Protein AF-A0A7Y2GUS5-F1 (afdb_monomer)

Mean predicted aligned error: 8.41 Å

Solvent-accessible surface area (backbone atoms only — not comparable to full-atom values): 4819 Å² total; per-residue (Å²): 138,55,76,71,53,56,41,45,52,53,15,52,51,32,30,52,51,11,51,51,48,34,51,50,46,44,70,74,58,42,90,70,82,77,57,64,72,57,40,50,50,16,50,49,27,34,52,32,13,53,36,37,63,65,73,42,89,60,27,61,60,47,40,42,54,50,14,60,70,25,42,82,41,74,73,66,32,28,56,48,11,52,50,39,41,45,62,60,64,76,57,118

Nearest PDB structures (foldseek):
  3lmf-assembly1_A  TM=5.363E-01  e=7.662E-01  Nitrosospira multiformis ATCC 25196
  5fig-assembly1_D  TM=5.385E-01  e=9.521E-01  Bacillus subtilis
  6zif-assembly1_C  TM=5.159E-01  e=1.552E+00  Methylocystis sp. ATCC 49242
  2b5u-assembly2_C  TM=5.238E-01  e=3.702E+00  Escherichia coli

Structure (mmCIF, N/CA/C/O backbone):
data_AF-A0A7Y2GUS5-F1
#
_entry.id   AF-A0A7Y2GUS5-F1
#
loop_
_atom_site.group_PDB
_atom_site.id
_atom_site.type_symbol
_atom_site.label_atom_id
_atom_site.label_alt_id
_atom_site.label_comp_id
_atom_site.label_asym_id
_atom_site.label_entity_id
_atom_site.label_seq_id
_atom_site.pdbx_PDB_ins_code
_atom_site.Cartn_x
_atom_site.Cartn_y
_atom_site.Cartn_z
_atom_site.occupancy
_atom_site.B_iso_or_equiv
_atom_site.auth_seq_id
_atom_site.auth_comp_id
_atom_site.auth_asym_id
_atom_site.auth_atom_id
_atom_site.pdbx_PDB_model_num
ATOM 1 N N . MET A 1 1 ? -10.547 -10.761 16.967 1.00 54.41 1 MET A N 1
ATOM 2 C CA . MET A 1 1 ? -9.843 -9.595 16.403 1.00 54.41 1 MET A CA 1
ATOM 3 C C . MET A 1 1 ? -10.772 -8.402 16.463 1.00 54.41 1 MET A C 1
ATOM 5 O O . MET A 1 1 ? -11.932 -8.521 16.081 1.00 54.41 1 MET A O 1
ATOM 9 N N . THR A 1 2 ? -10.310 -7.305 17.048 1.00 70.25 2 THR A N 1
ATOM 10 C CA . THR A 1 2 ? -11.103 -6.093 17.311 1.00 70.25 2 THR A CA 1
ATOM 11 C C . THR A 1 2 ? -11.049 -5.146 16.111 1.00 70.25 2 THR A C 1
ATOM 13 O O . THR A 1 2 ? -10.070 -5.114 15.374 1.00 70.25 2 THR A O 1
ATOM 16 N N . TYR A 1 3 ? -12.094 -4.334 15.918 1.00 64.81 3 TYR A N 1
ATOM 17 C CA . TYR A 1 3 ? -12.240 -3.359 14.819 1.00 64.81 3 TYR A CA 1
ATOM 18 C C . TYR A 1 3 ? -10.953 -2.568 14.505 1.00 64.81 3 TYR A C 1
ATOM 20 O O . TYR A 1 3 ? -10.547 -2.437 13.353 1.00 64.81 3 TYR A O 1
ATOM 28 N N . ARG A 1 4 ? -10.268 -2.112 15.556 1.00 65.88 4 ARG A N 1
ATOM 29 C CA . ARG A 1 4 ? -9.037 -1.319 15.475 1.00 65.88 4 ARG A CA 1
ATOM 30 C C . ARG A 1 4 ? -7.860 -2.084 14.858 1.00 65.88 4 ARG A C 1
ATOM 32 O O . ARG A 1 4 ? -6.964 -1.463 14.298 1.00 65.88 4 ARG A O 1
ATOM 39 N N . GLU A 1 5 ? -7.845 -3.409 14.969 1.00 74.69 5 GLU A N 1
ATOM 40 C CA . GLU A 1 5 ? -6.795 -4.272 14.419 1.00 74.69 5 GLU A CA 1
ATOM 41 C C . GLU A 1 5 ? -6.946 -4.412 12.903 1.00 74.69 5 GLU A C 1
ATOM 43 O O . GLU A 1 5 ? -5.966 -4.259 12.180 1.00 74.69 5 GLU A O 1
ATOM 48 N N . HIS A 1 6 ? -8.174 -4.586 12.404 1.00 71.94 6 HIS A N 1
ATOM 49 C CA . HIS A 1 6 ? -8.439 -4.645 10.964 1.00 71.94 6 HIS A CA 1
ATOM 50 C C . HIS A 1 6 ? -8.118 -3.320 10.269 1.00 71.94 6 HIS A C 1
ATOM 52 O O . HIS A 1 6 ? -7.480 -3.322 9.218 1.00 71.94 6 HIS A O 1
ATOM 58 N N . THR A 1 7 ? -8.480 -2.188 10.877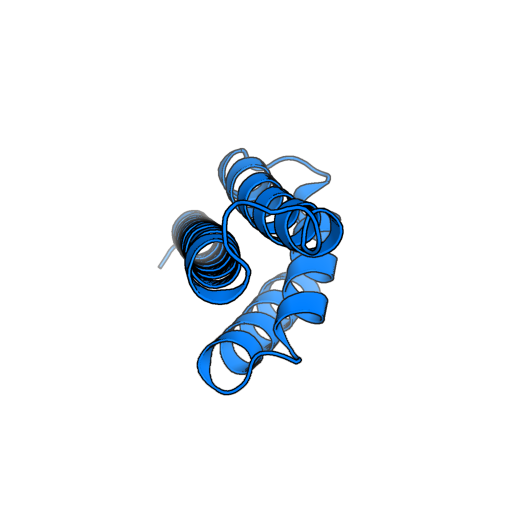 1.00 71.31 7 THR A N 1
ATOM 59 C CA . THR A 1 7 ? -8.164 -0.854 10.346 1.00 71.31 7 THR A CA 1
ATOM 60 C C . THR A 1 7 ? -6.653 -0.608 10.295 1.00 71.31 7 THR A C 1
ATOM 62 O O . THR A 1 7 ? -6.145 -0.096 9.299 1.00 71.31 7 THR A O 1
ATOM 65 N N . LYS A 1 8 ? -5.913 -1.036 11.328 1.00 72.19 8 LYS A N 1
ATOM 66 C CA . LYS A 1 8 ? -4.442 -0.965 11.363 1.00 72.19 8 LYS A CA 1
ATOM 67 C C . LYS A 1 8 ? -3.783 -1.875 10.327 1.00 72.19 8 LYS A C 1
ATOM 69 O O . LYS A 1 8 ? -2.813 -1.458 9.702 1.00 72.19 8 LYS A O 1
ATOM 74 N N . LEU A 1 9 ? -4.310 -3.082 10.120 1.00 75.88 9 LEU A N 1
ATOM 75 C CA . LEU A 1 9 ? -3.826 -3.996 9.082 1.00 75.88 9 LEU A CA 1
ATOM 76 C C . LEU A 1 9 ? -4.048 -3.405 7.686 1.00 75.88 9 LEU A C 1
ATOM 78 O O . LEU A 1 9 ? -3.114 -3.359 6.890 1.00 75.88 9 LEU A O 1
ATOM 82 N N . LEU A 1 10 ? -5.247 -2.885 7.413 1.00 76.56 10 LEU A N 1
ATOM 83 C CA . LEU A 1 10 ? -5.575 -2.251 6.135 1.00 76.56 10 LEU A CA 1
ATOM 84 C C . LEU A 1 10 ? -4.688 -1.019 5.881 1.00 76.56 10 LEU A C 1
ATOM 86 O O . LEU A 1 10 ? -4.152 -0.851 4.788 1.00 76.56 10 LEU A O 1
ATOM 90 N N . ALA A 1 11 ? -4.482 -0.193 6.912 1.00 75.19 11 ALA A N 1
ATOM 91 C CA . ALA A 1 11 ? -3.601 0.970 6.860 1.00 75.19 11 ALA A CA 1
ATOM 92 C C . ALA A 1 11 ? -2.152 0.576 6.548 1.00 75.19 11 ALA A C 1
ATOM 94 O O . ALA A 1 11 ? -1.547 1.150 5.643 1.00 75.19 11 ALA A O 1
ATOM 95 N N . GLY A 1 12 ? -1.624 -0.436 7.245 1.00 77.19 12 GLY A N 1
ATOM 96 C CA . GLY A 1 12 ? -0.286 -0.968 6.998 1.00 77.19 12 GLY A CA 1
ATOM 97 C C . GLY A 1 12 ? -0.124 -1.484 5.569 1.00 77.19 12 GLY A C 1
ATOM 98 O O . GLY A 1 12 ? 0.860 -1.162 4.907 1.00 77.19 12 GLY A O 1
ATOM 99 N N . PHE A 1 13 ? -1.118 -2.203 5.046 1.00 77.94 13 PHE A N 1
ATOM 100 C CA . PHE A 1 13 ? -1.088 -2.706 3.673 1.00 77.94 13 PHE A CA 1
ATOM 101 C C . PHE A 1 13 ? -1.135 -1.602 2.612 1.00 77.94 13 PHE A C 1
ATOM 103 O O . PHE A 1 13 ? -0.390 -1.683 1.631 1.00 77.94 13 PHE A O 1
ATOM 110 N N . PHE A 1 14 ? -1.957 -0.563 2.788 1.00 76.44 14 PHE A N 1
ATOM 111 C CA . PHE A 1 14 ? -1.955 0.588 1.877 1.00 76.44 14 PHE A CA 1
ATOM 112 C C . PHE A 1 14 ? -0.627 1.343 1.917 1.00 76.44 14 PHE A C 1
ATOM 114 O O . PHE A 1 14 ? -0.134 1.765 0.873 1.00 76.44 14 PHE A O 1
ATOM 121 N N . PHE A 1 15 ? -0.014 1.451 3.096 1.00 76.44 15 PHE A N 1
ATOM 122 C CA . PHE A 1 15 ? 1.288 2.089 3.249 1.00 76.44 15 PHE A CA 1
ATOM 123 C C . PHE A 1 15 ? 2.389 1.303 2.529 1.00 76.44 15 PHE A C 1
ATOM 125 O O . PHE A 1 15 ? 3.130 1.871 1.729 1.00 76.44 15 PHE A O 1
ATOM 132 N N . ILE A 1 16 ? 2.445 -0.016 2.740 1.00 80.50 16 ILE A N 1
ATOM 133 C CA . ILE A 1 16 ? 3.393 -0.913 2.065 1.00 80.50 16 ILE A CA 1
ATOM 134 C C . ILE A 1 16 ? 3.176 -0.885 0.549 1.00 80.50 16 ILE A C 1
ATOM 136 O O . ILE A 1 16 ? 4.142 -0.789 -0.202 1.00 80.50 16 ILE A O 1
ATOM 140 N N . SER A 1 17 ? 1.921 -0.903 0.091 1.00 77.06 17 SER A N 1
ATOM 141 C CA . SER A 1 17 ? 1.591 -0.837 -1.340 1.00 77.06 17 SER A CA 1
ATOM 142 C C . SER A 1 17 ? 2.023 0.490 -1.965 1.00 77.06 17 SER A C 1
ATOM 144 O O . SER A 1 17 ? 2.601 0.493 -3.051 1.00 77.06 17 SER A O 1
ATOM 146 N N . GLY A 1 18 ? 1.800 1.609 -1.266 1.00 77.19 18 GLY A N 1
ATOM 147 C CA . GLY A 1 18 ? 2.240 2.935 -1.697 1.00 77.19 18 GLY A CA 1
ATOM 148 C C . GLY A 1 18 ? 3.762 3.047 -1.786 1.00 77.19 18 GLY A C 1
ATOM 149 O O . GLY A 1 18 ? 4.267 3.537 -2.792 1.00 77.19 18 GLY A O 1
ATOM 150 N N . VAL A 1 19 ? 4.494 2.535 -0.786 1.00 81.19 19 VAL A N 1
ATOM 151 C CA . VAL A 1 19 ? 5.972 2.466 -0.791 1.00 81.19 19 VAL A CA 1
ATOM 152 C C . VAL A 1 19 ? 6.480 1.605 -1.945 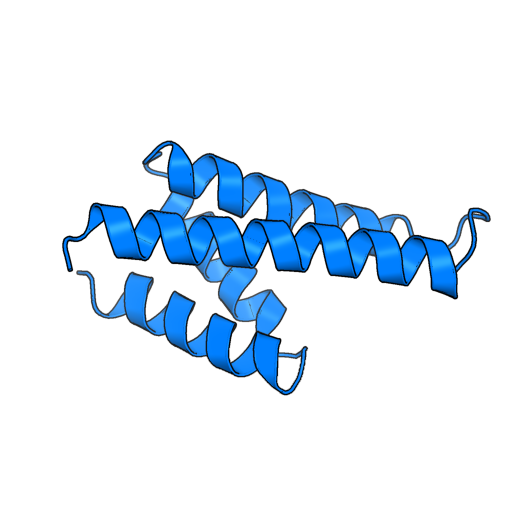1.00 81.19 19 VAL A C 1
ATOM 154 O O . VAL A 1 19 ? 7.401 1.995 -2.656 1.00 81.19 19 VAL A O 1
ATOM 157 N N . LEU A 1 20 ? 5.892 0.426 -2.147 1.00 81.94 20 LEU A N 1
ATOM 158 C CA . LEU A 1 20 ? 6.344 -0.497 -3.182 1.00 81.94 20 LEU A CA 1
ATOM 159 C C . LEU A 1 20 ? 6.085 0.064 -4.585 1.00 81.94 20 LEU A C 1
ATOM 161 O O . LEU A 1 20 ? 6.934 -0.076 -5.461 1.00 81.94 20 LEU A O 1
ATOM 165 N N . GLN A 1 21 ? 4.946 0.734 -4.795 1.00 76.38 21 GLN A N 1
ATOM 166 C CA . GLN A 1 21 ? 4.660 1.418 -6.056 1.00 76.38 21 GLN A CA 1
ATOM 167 C C . GLN A 1 21 ? 5.620 2.581 -6.295 1.00 76.38 21 GLN A C 1
ATOM 169 O O . GLN A 1 21 ? 6.182 2.666 -7.384 1.00 76.38 21 GLN A O 1
ATOM 174 N N . THR A 1 22 ? 5.844 3.462 -5.313 1.00 78.56 22 THR A N 1
ATOM 175 C CA . THR A 1 22 ? 6.784 4.580 -5.498 1.00 78.56 22 THR A CA 1
ATOM 176 C C . THR A 1 22 ? 8.196 4.077 -5.778 1.00 78.56 22 THR A C 1
ATOM 178 O O . THR A 1 22 ? 8.820 4.555 -6.721 1.00 78.56 22 THR A O 1
ATOM 181 N N . LEU A 1 23 ? 8.6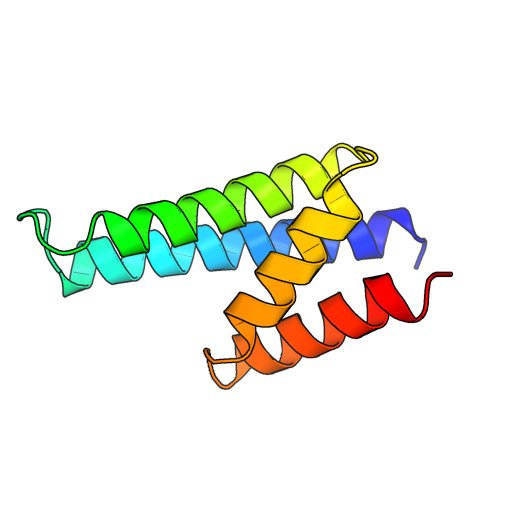75 3.068 -5.045 1.00 80.38 23 LEU A N 1
ATOM 182 C CA . LEU A 1 23 ? 9.979 2.449 -5.300 1.00 80.38 23 LEU A CA 1
ATOM 183 C C . LEU A 1 23 ? 10.039 1.765 -6.668 1.00 80.38 23 LEU A C 1
ATOM 185 O O . LEU A 1 23 ? 10.999 1.977 -7.403 1.00 80.38 23 LEU A O 1
ATOM 189 N N . GLY A 1 24 ? 9.016 0.993 -7.038 1.00 80.00 24 GLY A N 1
ATOM 190 C CA . GLY A 1 24 ? 8.929 0.348 -8.347 1.00 80.00 24 GLY A CA 1
ATOM 191 C C . GLY A 1 24 ? 9.021 1.364 -9.484 1.00 80.00 24 GLY A C 1
ATOM 192 O O . GLY A 1 24 ? 9.810 1.184 -10.407 1.00 80.00 24 GLY A O 1
ATOM 193 N N . TRP A 1 25 ? 8.302 2.483 -9.382 1.00 74.81 25 TRP A N 1
ATOM 194 C CA . TRP A 1 25 ? 8.345 3.537 -10.396 1.00 74.81 25 TRP A CA 1
ATOM 195 C C . TRP A 1 25 ? 9.661 4.309 -10.428 1.00 74.81 25 TRP A C 1
ATOM 197 O O . TRP A 1 25 ? 10.104 4.669 -11.517 1.00 74.81 25 TRP A O 1
ATOM 207 N N . VAL A 1 26 ? 10.298 4.534 -9.277 1.00 78.69 26 VAL A N 1
ATOM 208 C CA . VAL A 1 26 ? 11.624 5.168 -9.200 1.00 78.69 26 VAL A CA 1
ATOM 209 C C . VAL A 1 26 ? 12.701 4.268 -9.812 1.00 78.69 26 VAL A C 1
ATOM 211 O O . VAL A 1 26 ? 13.573 4.760 -10.525 1.00 78.69 26 VAL A O 1
ATOM 214 N N . LEU A 1 27 ? 12.627 2.955 -9.580 1.00 78.38 27 LEU A N 1
ATOM 215 C CA . LEU A 1 27 ? 13.589 1.983 -10.105 1.00 78.38 27 LEU A CA 1
ATOM 216 C C . LEU A 1 27 ? 13.381 1.697 -11.600 1.00 78.38 27 LEU A C 1
ATOM 218 O O . LEU A 1 27 ? 14.358 1.591 -12.335 1.00 78.38 27 LEU A O 1
ATOM 222 N N . VAL A 1 28 ? 12.129 1.584 -12.057 1.00 74.88 28 VAL A N 1
ATOM 223 C CA . VAL A 1 28 ? 11.791 1.258 -13.456 1.00 74.88 28 VAL A CA 1
ATOM 224 C C . VAL A 1 28 ? 11.831 2.492 -14.360 1.00 74.88 28 VAL A C 1
ATOM 226 O O . VAL A 1 28 ? 12.307 2.410 -15.487 1.00 74.88 28 VAL A O 1
ATOM 229 N N . GLY A 1 29 ? 11.325 3.635 -13.890 1.00 69.12 29 GLY A N 1
ATOM 230 C CA . GLY A 1 29 ? 11.286 4.876 -14.672 1.00 69.12 29 GLY A CA 1
ATOM 231 C C . GLY A 1 29 ? 12.573 5.697 -14.608 1.00 69.12 29 GLY A C 1
ATOM 232 O O . GLY A 1 29 ? 12.770 6.592 -15.426 1.00 69.12 29 GLY A O 1
ATOM 233 N N . GLY A 1 30 ? 13.445 5.412 -13.639 1.00 68.00 30 GLY A N 1
ATOM 234 C CA . GLY A 1 30 ? 14.565 6.279 -13.299 1.00 68.00 30 GLY A CA 1
ATOM 235 C C . GLY A 1 30 ? 14.114 7.628 -12.721 1.00 68.00 30 GLY A C 1
ATOM 236 O O . GLY A 1 30 ? 12.942 8.002 -12.736 1.00 68.00 30 GLY A O 1
ATOM 237 N N . TRP A 1 31 ? 15.076 8.404 -12.217 1.00 65.00 31 TRP A N 1
ATOM 238 C CA . TRP A 1 31 ? 14.833 9.750 -11.669 1.00 65.00 31 TRP A CA 1
ATOM 239 C C . TRP A 1 31 ? 14.406 10.774 -12.748 1.00 65.00 31 TRP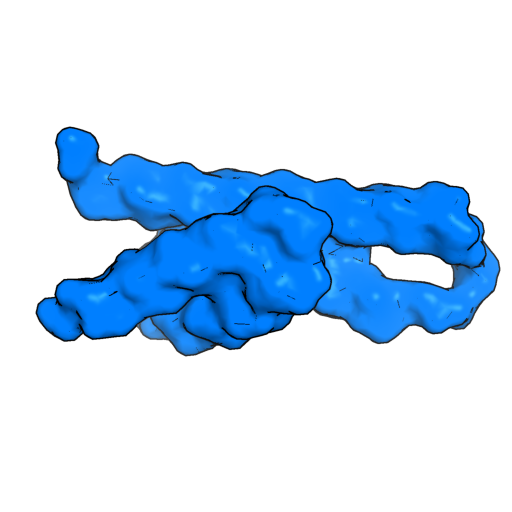 A C 1
ATOM 241 O O . TRP A 1 31 ? 13.940 11.871 -12.440 1.00 65.00 31 TRP A O 1
ATOM 251 N N . MET A 1 32 ? 14.549 10.428 -14.033 1.00 56.12 32 MET A N 1
ATOM 252 C CA . MET A 1 32 ? 14.276 11.298 -15.179 1.00 56.12 32 MET A CA 1
ATOM 253 C C . MET A 1 32 ? 12.791 11.279 -15.590 1.00 56.12 32 MET A C 1
ATOM 255 O O . MET A 1 32 ? 12.392 10.742 -16.614 1.00 56.12 32 MET A O 1
ATOM 259 N N . GLY A 1 33 ? 11.959 11.949 -14.795 1.00 59.72 33 GLY A N 1
ATOM 260 C 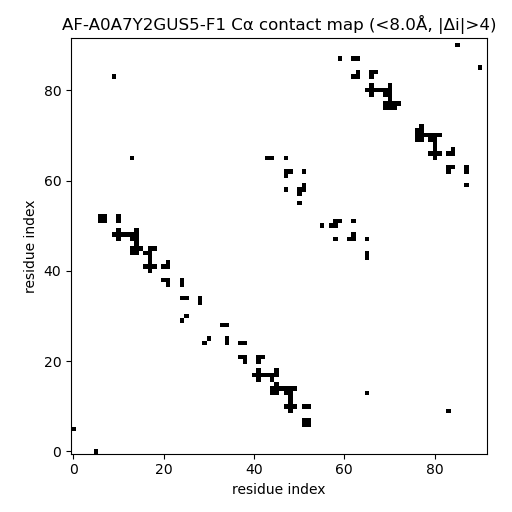CA . GLY A 1 33 ? 10.992 12.911 -15.341 1.00 59.72 33 GLY A CA 1
ATOM 261 C C . GLY A 1 33 ? 9.646 12.437 -15.911 1.00 59.72 33 GLY A C 1
ATOM 262 O O . GLY A 1 33 ? 8.792 13.295 -16.113 1.00 59.72 33 GLY A O 1
ATOM 263 N N . GLY A 1 34 ? 9.396 11.146 -16.142 1.00 64.56 34 GLY A N 1
ATOM 264 C CA . GLY A 1 34 ? 8.124 10.698 -16.750 1.00 64.56 34 GLY A CA 1
ATOM 265 C C . GLY A 1 34 ? 6.990 10.353 -15.773 1.00 64.56 34 GLY A C 1
ATOM 266 O O . GLY A 1 34 ? 5.815 10.498 -16.099 1.00 64.56 34 GLY A O 1
ATOM 267 N N . ASN A 1 35 ? 7.322 9.919 -14.553 1.00 71.06 35 ASN A N 1
ATOM 268 C CA . ASN A 1 35 ? 6.391 9.168 -13.695 1.00 71.06 35 ASN A CA 1
ATOM 269 C C . ASN A 1 35 ? 5.823 9.957 -12.501 1.00 71.06 35 ASN A C 1
ATOM 271 O O . ASN A 1 35 ? 5.362 9.365 -11.525 1.00 71.06 35 ASN A O 1
ATOM 275 N N . TRP A 1 36 ? 5.808 11.289 -12.563 1.00 71.19 36 TRP A N 1
ATOM 276 C CA . TRP A 1 36 ? 5.296 12.141 -11.477 1.00 71.19 36 TRP A CA 1
ATOM 277 C C . TRP A 1 36 ? 3.843 11.841 -11.112 1.00 71.19 36 TRP A C 1
ATOM 279 O O . TRP A 1 36 ? 3.498 11.779 -9.936 1.00 71.19 36 TRP A O 1
ATOM 289 N N . LEU A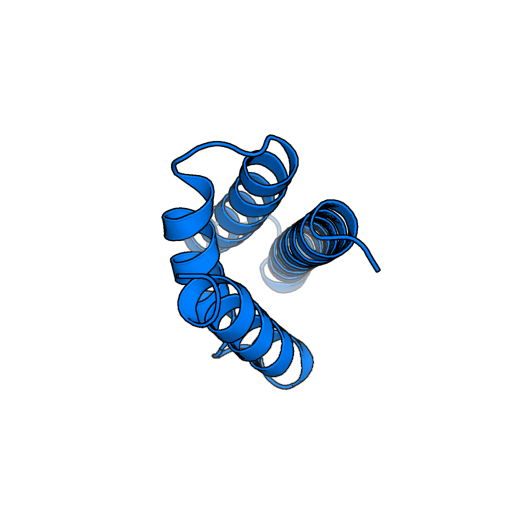 1 37 ? 3.008 11.574 -12.116 1.00 72.06 37 LEU A N 1
ATOM 290 C CA . LEU A 1 37 ? 1.605 11.203 -11.928 1.00 72.06 37 LEU A CA 1
ATOM 291 C C . LEU A 1 37 ? 1.466 9.914 -11.105 1.00 72.06 37 LEU A C 1
ATOM 293 O O . LEU A 1 37 ? 0.637 9.836 -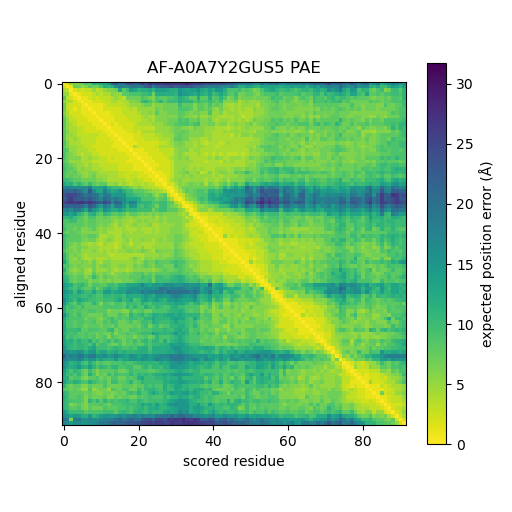10.205 1.00 72.06 37 LEU A O 1
ATOM 297 N N . LEU A 1 38 ? 2.334 8.932 -11.352 1.00 73.25 38 LEU A N 1
ATOM 298 C CA . LEU A 1 38 ? 2.342 7.642 -10.659 1.00 73.25 38 LEU A CA 1
ATOM 299 C C . LEU A 1 38 ? 2.929 7.751 -9.242 1.00 73.25 38 LEU A C 1
ATOM 301 O O . LEU A 1 38 ? 2.464 7.076 -8.324 1.00 73.25 38 LEU A O 1
ATOM 305 N N . LEU A 1 39 ? 3.881 8.665 -9.029 1.00 75.06 39 LEU A N 1
ATOM 306 C CA . LEU A 1 39 ? 4.348 9.034 -7.689 1.00 75.06 39 LEU A CA 1
ATOM 307 C C . LEU A 1 39 ? 3.237 9.677 -6.852 1.00 75.06 39 LEU A C 1
ATOM 309 O O . LEU A 1 39 ? 3.127 9.377 -5.662 1.00 75.06 39 LEU A O 1
ATOM 313 N N . MET A 1 40 ? 2.381 10.506 -7.462 1.00 78.94 40 MET A N 1
ATOM 314 C CA . MET A 1 40 ? 1.219 11.065 -6.763 1.00 78.94 40 MET A CA 1
ATOM 315 C C . MET A 1 40 ? 0.240 9.972 -6.326 1.00 78.94 40 MET A C 1
ATOM 317 O O . MET A 1 40 ? -0.289 10.056 -5.220 1.00 78.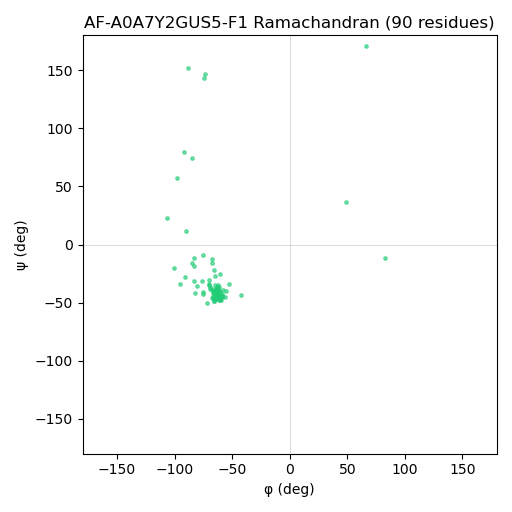94 40 MET A O 1
ATOM 321 N N . PHE A 1 41 ? 0.047 8.920 -7.130 1.00 76.19 41 PHE A N 1
ATOM 322 C CA . PHE A 1 41 ? -0.749 7.759 -6.721 1.00 76.19 41 PHE A CA 1
ATOM 323 C C . PHE A 1 41 ? -0.131 7.029 -5.522 1.00 76.19 41 PHE A C 1
ATOM 325 O O . PHE A 1 41 ? -0.833 6.748 -4.553 1.00 76.19 41 PHE A O 1
ATOM 332 N N . GLY A 1 42 ? 1.180 6.786 -5.523 1.00 76.00 42 GLY A N 1
ATOM 333 C CA . GLY A 1 42 ? 1.857 6.160 -4.381 1.00 76.00 42 GLY A CA 1
ATOM 334 C C . GLY A 1 42 ? 1.779 6.992 -3.090 1.00 76.00 42 GLY A C 1
ATOM 335 O O . GLY A 1 42 ? 1.510 6.455 -2.012 1.00 76.00 42 GLY A O 1
ATOM 336 N N . LEU A 1 43 ? 1.921 8.316 -3.201 1.00 77.94 43 LEU A N 1
ATOM 337 C CA . LEU A 1 43 ? 1.696 9.249 -2.090 1.00 77.94 43 LEU A CA 1
ATOM 338 C C . LEU A 1 43 ? 0.240 9.242 -1.620 1.00 77.94 43 LEU A C 1
ATOM 340 O O . LEU A 1 43 ? -0.016 9.269 -0.417 1.00 77.94 43 LEU A O 1
ATOM 344 N N . PHE A 1 44 ? -0.716 9.160 -2.546 1.00 81.81 44 PHE A N 1
ATOM 345 C CA . PHE A 1 44 ? -2.131 9.037 -2.216 1.00 81.81 44 PHE A CA 1
ATOM 346 C C . PHE A 1 44 ? -2.379 7.788 -1.366 1.00 81.81 44 PHE A C 1
ATOM 348 O O . PHE A 1 44 ? -3.011 7.899 -0.318 1.00 81.81 44 PHE A O 1
ATOM 355 N N . TYR A 1 45 ? -1.788 6.645 -1.735 1.00 76.69 45 TYR A N 1
ATOM 356 C CA . TYR A 1 45 ? -1.858 5.407 -0.956 1.00 76.69 45 TYR A CA 1
ATOM 357 C C . TYR A 1 45 ? -1.302 5.546 0.466 1.00 76.69 45 TYR A C 1
ATOM 359 O O . TYR A 1 45 ? -1.955 5.123 1.428 1.00 76.69 45 TYR A O 1
ATOM 367 N N . MET A 1 46 ? -0.147 6.197 0.620 1.00 78.19 46 MET A N 1
ATOM 368 C CA . MET A 1 46 ? 0.434 6.492 1.935 1.00 78.19 46 MET A CA 1
ATOM 369 C C . MET A 1 46 ? -0.469 7.399 2.779 1.00 78.19 46 MET A C 1
ATOM 371 O O . MET A 1 46 ? -0.692 7.121 3.960 1.00 78.19 46 MET A O 1
ATOM 375 N N . LEU A 1 47 ? -1.036 8.450 2.177 1.00 79.50 47 LEU A N 1
ATOM 376 C CA . LEU A 1 47 ? -1.957 9.364 2.855 1.00 79.50 47 LEU A CA 1
ATOM 377 C C . LEU A 1 47 ? -3.242 8.655 3.289 1.00 79.50 47 LEU A C 1
ATOM 379 O O . LEU A 1 47 ? -3.723 8.905 4.395 1.00 79.50 47 LEU A O 1
ATOM 383 N N . THR A 1 48 ? -3.773 7.736 2.476 1.00 77.31 48 THR A N 1
ATOM 384 C CA . THR A 1 48 ? -4.885 6.871 2.893 1.00 77.31 48 THR A CA 1
ATOM 385 C C . THR A 1 48 ? -4.533 6.024 4.099 1.00 77.31 48 THR A C 1
ATOM 387 O O . THR A 1 48 ? -5.319 5.983 5.040 1.00 77.31 48 THR A O 1
ATOM 390 N N . GLY A 1 49 ? -3.369 5.366 4.094 1.00 72.62 49 GLY A N 1
ATOM 391 C CA . GLY A 1 49 ? -2.927 4.546 5.222 1.00 72.62 49 GLY A CA 1
ATOM 392 C C . GLY A 1 49 ? -2.817 5.368 6.506 1.00 72.62 49 GLY A C 1
ATOM 393 O O . GLY A 1 49 ? -3.338 4.971 7.548 1.00 72.62 49 GLY A O 1
ATOM 394 N N . TRP A 1 50 ? -2.242 6.569 6.415 1.00 74.81 50 TRP A N 1
ATOM 395 C CA . TRP A 1 50 ? -2.106 7.464 7.563 1.00 74.81 50 TRP A CA 1
ATOM 396 C C . TRP A 1 50 ? -3.451 8.000 8.075 1.00 74.81 50 TRP A C 1
ATOM 398 O O . TRP A 1 50 ? -3.722 7.943 9.277 1.00 74.81 50 TRP A O 1
ATOM 408 N N . LYS A 1 51 ? -4.339 8.459 7.181 1.00 73.44 51 LYS A N 1
ATOM 409 C CA . LYS A 1 51 ? -5.693 8.905 7.561 1.00 73.44 51 LYS A CA 1
ATOM 410 C C . LYS A 1 51 ? -6.516 7.783 8.185 1.00 73.44 51 LYS A C 1
ATOM 412 O O . LYS A 1 51 ? -7.273 8.035 9.121 1.00 73.44 51 LYS A O 1
ATOM 417 N N . LEU A 1 52 ? -6.356 6.558 7.688 1.00 71.56 52 LEU A N 1
ATOM 418 C CA . LEU A 1 52 ? -7.052 5.385 8.199 1.00 71.56 52 LEU A CA 1
ATOM 419 C C . LEU A 1 52 ? -6.557 4.982 9.596 1.00 71.56 52 LEU A C 1
ATOM 421 O O . LEU A 1 52 ? -7.355 4.561 10.429 1.00 71.56 52 LEU A O 1
ATOM 425 N N . GLN A 1 53 ? -5.269 5.178 9.886 1.00 73.06 53 GLN A N 1
ATOM 426 C CA . GLN A 1 53 ? -4.701 4.957 11.218 1.00 73.06 53 GLN A CA 1
ATOM 427 C C . GLN A 1 53 ? -5.170 5.996 12.252 1.00 73.06 53 GLN A C 1
ATOM 429 O O . GLN A 1 53 ? -5.300 5.663 13.431 1.00 73.06 53 GLN A O 1
ATOM 434 N N . ASN A 1 54 ? -5.451 7.227 11.815 1.00 74.25 54 ASN A N 1
ATOM 435 C CA . ASN A 1 54 ? -5.920 8.322 12.670 1.00 74.25 54 ASN A CA 1
ATOM 436 C C . ASN A 1 54 ? -7.457 8.407 12.813 1.00 74.25 54 ASN A C 1
ATOM 438 O O . ASN A 1 54 ? -7.943 9.408 13.333 1.00 74.25 54 ASN A O 1
ATOM 442 N N . ASP A 1 55 ? -8.216 7.387 12.377 1.00 67.25 55 ASP A N 1
ATOM 443 C CA . ASP A 1 55 ? -9.689 7.285 12.517 1.00 67.25 55 ASP A CA 1
ATOM 444 C C . ASP A 1 55 ? -10.442 8.571 12.079 1.00 67.25 55 ASP A C 1
ATOM 446 O O . ASP A 1 55 ? -11.445 8.973 12.670 1.00 67.25 55 ASP A O 1
ATOM 450 N N . GLN A 1 56 ? -9.965 9.254 11.029 1.00 68.88 56 GLN A N 1
ATOM 451 C CA . GLN A 1 56 ? -10.634 10.461 10.524 1.00 68.88 56 GLN A CA 1
ATOM 452 C C . GLN A 1 56 ? -11.925 10.122 9.762 1.00 68.88 56 GLN A C 1
ATOM 454 O O . GLN A 1 56 ? -11.987 9.118 9.051 1.00 68.88 56 GLN A O 1
ATOM 459 N N . SER A 1 57 ? -12.937 10.999 9.844 1.00 63.22 57 SER A N 1
ATOM 460 C CA . SER A 1 57 ? -14.243 10.845 9.168 1.00 63.22 57 SER A CA 1
ATOM 461 C C . SER A 1 57 ? -14.117 10.579 7.665 1.00 63.22 57 SER A C 1
ATOM 463 O O . SER A 1 57 ? -14.878 9.797 7.095 1.00 63.22 57 SER A O 1
ATOM 465 N N . ASP A 1 58 ? -13.101 11.167 7.036 1.00 65.56 58 ASP A N 1
ATOM 466 C CA . ASP A 1 58 ? -12.885 11.082 5.592 1.00 65.56 58 ASP A CA 1
ATOM 467 C C . ASP A 1 58 ? -12.157 9.799 5.168 1.00 65.56 58 ASP A C 1
ATOM 469 O O . ASP A 1 58 ? -12.112 9.470 3.980 1.00 65.56 58 ASP A O 1
ATOM 473 N N . ALA A 1 59 ? -11.602 9.033 6.115 1.00 65.25 59 ALA A N 1
ATOM 474 C CA . ALA A 1 59 ? -10.826 7.828 5.821 1.00 65.25 59 ALA A CA 1
ATOM 475 C C . ALA A 1 59 ? -11.643 6.763 5.068 1.00 65.25 59 ALA A C 1
ATOM 477 O O . ALA A 1 59 ? -11.076 5.985 4.301 1.00 65.25 59 ALA A O 1
ATOM 478 N N . LYS A 1 60 ? -12.976 6.767 5.223 1.00 65.75 60 LYS A N 1
ATOM 479 C CA . LYS A 1 60 ? -13.897 5.889 4.483 1.00 65.75 60 LYS A CA 1
ATOM 480 C C . LYS A 1 60 ? -13.871 6.167 2.974 1.00 65.75 60 LYS A C 1
ATOM 482 O O . LYS A 1 60 ? -13.795 5.237 2.175 1.00 65.75 60 LYS A O 1
ATOM 487 N N . ILE A 1 61 ? -13.901 7.442 2.583 1.00 70.00 61 ILE A N 1
ATOM 488 C CA . ILE A 1 61 ? -13.948 7.866 1.175 1.00 70.00 61 ILE A CA 1
ATOM 489 C C . ILE A 1 61 ? -12.591 7.614 0.521 1.00 70.00 61 ILE A C 1
ATOM 491 O O . ILE A 1 61 ? -12.506 6.937 -0.502 1.00 70.00 61 ILE A O 1
ATOM 495 N N . PHE A 1 62 ? -11.522 8.085 1.165 1.00 72.19 62 PHE A N 1
ATOM 496 C CA . PHE A 1 62 ? -10.159 7.892 0.680 1.00 72.19 62 PHE A CA 1
ATOM 497 C C . PHE A 1 62 ? -9.804 6.398 0.586 1.00 72.19 62 PHE A C 1
ATOM 499 O O . PHE A 1 62 ? -9.289 5.956 -0.439 1.00 72.19 62 PHE A O 1
ATOM 506 N N . GLY A 1 63 ? -10.156 5.596 1.598 1.00 70.81 63 GLY A N 1
ATOM 507 C CA . GLY A 1 63 ? -9.917 4.151 1.604 1.00 70.81 63 GLY A CA 1
ATOM 508 C C . GLY A 1 63 ? -10.694 3.394 0.523 1.00 70.81 63 GLY A C 1
ATOM 509 O O . GLY A 1 63 ? -10.162 2.450 -0.062 1.00 70.81 63 GLY A O 1
ATOM 510 N N . THR A 1 64 ? -11.913 3.832 0.195 1.00 71.75 64 THR A N 1
ATOM 511 C CA . THR A 1 64 ? -12.697 3.259 -0.914 1.00 71.75 64 THR A CA 1
ATOM 512 C C . THR A 1 64 ? -12.039 3.556 -2.260 1.00 71.75 64 THR A C 1
ATOM 514 O O . THR A 1 64 ? -11.847 2.645 -3.062 1.00 71.75 64 THR A O 1
ATOM 517 N N . ILE A 1 65 ? -11.620 4.806 -2.486 1.00 74.19 65 ILE A N 1
ATOM 518 C CA . ILE A 1 65 ? -10.930 5.214 -3.718 1.00 74.19 65 ILE A CA 1
ATOM 519 C C . ILE A 1 65 ? -9.617 4.436 -3.877 1.00 74.19 65 ILE A C 1
ATOM 521 O O . ILE A 1 65 ? -9.369 3.868 -4.938 1.00 74.19 65 ILE A O 1
ATOM 525 N N . ALA A 1 66 ? -8.812 4.323 -2.817 1.00 71.25 66 ALA A N 1
ATOM 526 C CA . ALA A 1 66 ? -7.579 3.536 -2.839 1.00 71.25 66 ALA A CA 1
ATOM 527 C C . ALA A 1 66 ? -7.836 2.042 -3.105 1.00 71.25 66 ALA A C 1
ATOM 529 O O . ALA A 1 66 ? -7.098 1.410 -3.860 1.00 71.25 66 ALA A O 1
ATOM 530 N N . SER A 1 67 ? -8.909 1.480 -2.542 1.00 68.56 67 SER A N 1
ATOM 531 C CA . SER A 1 67 ? -9.303 0.087 -2.788 1.00 68.56 67 SER A CA 1
ATOM 532 C C . SER A 1 67 ? -9.649 -0.152 -4.259 1.00 68.56 67 SER A C 1
ATOM 534 O O . SER A 1 67 ? -9.188 -1.131 -4.843 1.00 68.56 67 SER A O 1
ATOM 536 N N . VAL A 1 68 ? -10.396 0.768 -4.879 1.00 73.00 68 VAL A N 1
ATOM 537 C CA . VAL A 1 68 ? -10.737 0.711 -6.310 1.00 73.00 68 VAL A CA 1
ATOM 538 C C . VAL A 1 68 ? -9.489 0.856 -7.179 1.00 73.00 68 VAL A C 1
ATOM 540 O O . VAL A 1 68 ? -9.308 0.091 -8.120 1.00 73.00 68 VAL A O 1
ATOM 543 N N . LEU A 1 69 ? -8.592 1.780 -6.832 1.00 69.94 69 LEU A N 1
ATOM 544 C CA . LEU A 1 69 ? -7.331 1.980 -7.547 1.00 69.94 69 LEU A CA 1
ATOM 545 C C . LEU A 1 69 ? -6.376 0.778 -7.424 1.00 69.94 69 LEU A C 1
ATOM 547 O O . LEU A 1 69 ? -5.502 0.610 -8.269 1.00 69.94 69 LEU A O 1
ATOM 551 N N . CYS A 1 70 ? -6.534 -0.065 -6.394 1.00 67.31 70 CYS A N 1
ATOM 552 C CA . CYS A 1 70 ? -5.745 -1.288 -6.204 1.00 67.31 70 CYS A CA 1
ATOM 553 C C . CYS A 1 70 ? -6.271 -2.491 -7.008 1.00 67.31 70 CYS A C 1
ATOM 555 O O . CYS A 1 70 ? -5.511 -3.432 -7.236 1.00 67.31 70 CYS A O 1
ATOM 557 N N . LEU A 1 71 ? -7.529 -2.471 -7.470 1.00 68.94 71 LEU A N 1
ATOM 558 C CA . LEU A 1 71 ? -8.128 -3.557 -8.264 1.00 68.94 71 LEU A CA 1
ATOM 559 C C . LEU A 1 71 ? -7.352 -3.932 -9.539 1.00 68.94 71 LEU A C 1
ATOM 561 O O . LEU A 1 71 ? -7.236 -5.131 -9.800 1.00 68.94 71 LEU A O 1
ATOM 565 N N . PRO A 1 72 ? -6.792 -2.979 -10.310 1.00 71.81 72 PRO A N 1
ATOM 566 C CA . PRO A 1 72 ? -6.012 -3.282 -11.508 1.00 71.81 72 PRO A CA 1
ATOM 567 C C . PRO A 1 72 ? -4.679 -3.984 -11.211 1.00 71.81 72 PRO A C 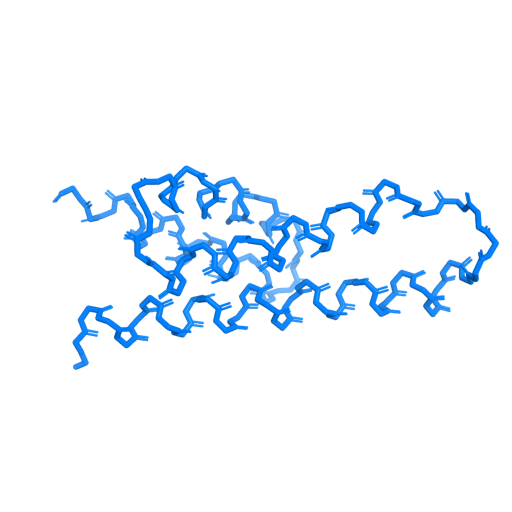1
ATOM 569 O O . PRO A 1 72 ? -4.067 -4.538 -12.120 1.00 71.81 72 PRO A O 1
ATOM 572 N N . ASN A 1 73 ? -4.209 -3.961 -9.959 1.00 65.25 73 ASN A N 1
ATOM 573 C CA . ASN A 1 73 ? -2.904 -4.488 -9.577 1.00 65.25 73 ASN A CA 1
ATOM 574 C C . ASN A 1 73 ? -3.033 -5.968 -9.148 1.00 65.25 73 ASN A C 1
ATOM 576 O O . ASN A 1 73 ? -3.130 -6.294 -7.962 1.00 65.25 73 ASN A O 1
ATOM 580 N N . LEU A 1 74 ? -3.099 -6.877 -10.125 1.00 65.69 74 LEU A N 1
ATOM 581 C CA . LEU A 1 74 ? -3.201 -8.331 -9.912 1.00 65.69 74 LEU A CA 1
ATOM 582 C C . LEU A 1 74 ? -1.849 -8.917 -9.447 1.00 65.69 74 LEU A C 1
ATOM 584 O O . LEU A 1 74 ? -0.821 -8.483 -9.966 1.00 65.69 74 LEU A O 1
ATOM 588 N N . PRO A 1 75 ? -1.776 -9.918 -8.537 1.00 60.06 75 PRO A N 1
ATOM 589 C CA . PRO A 1 75 ? -2.852 -10.634 -7.835 1.00 60.06 75 PRO A CA 1
ATOM 590 C C . PRO A 1 75 ? -3.122 -10.166 -6.383 1.00 60.06 75 PRO A C 1
ATOM 592 O O . PRO A 1 75 ? -4.208 -10.398 -5.858 1.00 60.06 75 PRO A O 1
ATOM 595 N N . LEU A 1 76 ? -2.170 -9.494 -5.721 1.00 64.38 76 LEU A N 1
ATOM 596 C CA . LEU A 1 76 ? -2.301 -9.061 -4.316 1.00 64.38 76 LEU A CA 1
ATOM 597 C C . LEU A 1 76 ? -3.118 -7.770 -4.146 1.00 64.38 76 LEU A C 1
ATOM 599 O O . LEU A 1 76 ? -3.865 -7.646 -3.177 1.00 64.38 76 LEU A O 1
ATOM 603 N N . GLY A 1 77 ? -3.020 -6.823 -5.082 1.00 65.19 77 GLY A N 1
ATOM 604 C CA . GLY A 1 77 ? -3.754 -5.556 -5.013 1.00 65.19 77 GLY A CA 1
ATOM 605 C C . GLY A 1 77 ? -5.256 -5.738 -5.213 1.00 65.19 77 GLY A C 1
ATOM 606 O O . GLY A 1 77 ? -6.044 -5.118 -4.504 1.00 65.19 77 GLY A O 1
ATOM 607 N N . THR A 1 78 ? -5.668 -6.658 -6.086 1.00 68.19 78 THR A N 1
ATOM 608 C CA . THR A 1 78 ? -7.086 -6.972 -6.309 1.00 68.19 78 THR A CA 1
ATOM 609 C C . THR A 1 78 ? -7.738 -7.610 -5.083 1.00 68.19 78 THR A C 1
ATOM 611 O O . THR A 1 78 ? -8.820 -7.185 -4.680 1.00 68.19 78 THR A O 1
ATOM 614 N N . ALA A 1 79 ? -7.067 -8.568 -4.434 1.00 70.31 79 ALA A N 1
ATOM 615 C CA . ALA A 1 79 ? -7.551 -9.165 -3.187 1.00 70.31 79 ALA A CA 1
ATOM 616 C C . ALA A 1 79 ? -7.676 -8.114 -2.071 1.00 70.31 79 ALA A C 1
ATOM 618 O O . ALA A 1 79 ? -8.672 -8.082 -1.345 1.00 70.31 79 ALA A O 1
ATOM 619 N N . LEU A 1 80 ? -6.701 -7.205 -1.981 1.00 69.44 80 LEU A N 1
ATOM 620 C CA . LEU A 1 80 ? -6.715 -6.120 -1.007 1.00 69.44 80 LEU A CA 1
ATOM 621 C C . LEU A 1 80 ? -7.804 -5.078 -1.297 1.00 69.44 80 LEU A C 1
ATOM 623 O O . LEU A 1 80 ? -8.446 -4.586 -0.373 1.00 69.44 80 LEU A O 1
ATOM 627 N N . GLY A 1 81 ? -8.033 -4.762 -2.572 1.00 70.25 81 GLY A N 1
ATOM 628 C CA . GLY A 1 81 ? -9.081 -3.849 -3.019 1.00 70.25 81 GLY A CA 1
ATOM 629 C C . GLY A 1 81 ? -10.476 -4.396 -2.729 1.00 70.25 81 GLY A C 1
ATOM 630 O O . GLY A 1 81 ? -11.320 -3.675 -2.201 1.00 70.25 81 GLY A O 1
ATOM 631 N N . ILE A 1 82 ? -10.703 -5.689 -2.976 1.00 76.88 82 ILE A N 1
ATOM 632 C CA . ILE A 1 82 ? -11.959 -6.368 -2.626 1.00 76.88 82 ILE A CA 1
ATOM 633 C C . ILE A 1 82 ? -12.146 -6.400 -1.105 1.00 76.88 82 ILE A C 1
ATOM 635 O O . ILE A 1 82 ? -13.235 -6.097 -0.624 1.00 76.88 82 ILE A O 1
ATOM 639 N N . TYR A 1 83 ? -11.093 -6.702 -0.339 1.00 74.44 83 TYR A N 1
ATOM 640 C CA . TYR A 1 83 ? -11.159 -6.710 1.124 1.00 74.44 83 TYR A CA 1
ATOM 641 C C . TYR A 1 83 ? -11.412 -5.309 1.705 1.00 74.44 83 TYR A C 1
ATOM 643 O O . TYR A 1 83 ? -12.212 -5.164 2.626 1.00 74.44 83 TYR A O 1
ATOM 651 N N . GLY A 1 84 ? -10.794 -4.265 1.145 1.00 72.25 84 GLY A N 1
ATOM 652 C CA . GLY A 1 84 ? -11.039 -2.873 1.522 1.00 72.25 84 GLY A CA 1
ATOM 653 C C . GLY A 1 84 ? -12.466 -2.424 1.201 1.00 72.25 84 GLY A C 1
ATOM 654 O O . GLY A 1 84 ? -13.150 -1.894 2.076 1.00 72.25 84 GLY A O 1
ATOM 655 N N . LEU A 1 85 ? -12.961 -2.710 -0.009 1.00 74.06 85 LEU A N 1
ATOM 656 C CA . LEU A 1 85 ? -14.349 -2.440 -0.407 1.00 74.06 85 LEU A CA 1
ATOM 657 C C . LEU A 1 85 ? -15.350 -3.185 0.478 1.00 74.06 85 LEU A C 1
ATOM 659 O O . LEU A 1 85 ? -16.306 -2.581 0.958 1.00 74.06 85 LEU A O 1
ATOM 663 N N . TRP A 1 86 ? -15.108 -4.467 0.755 1.00 72.69 86 TRP A N 1
ATOM 664 C CA . TRP A 1 86 ? -15.934 -5.246 1.671 1.00 72.69 86 TRP A CA 1
ATOM 665 C C . TRP A 1 86 ? -15.904 -4.643 3.082 1.00 72.69 86 TRP A C 1
ATOM 667 O O . TRP A 1 86 ? -16.956 -4.354 3.641 1.00 72.69 86 TRP A O 1
ATOM 677 N N . PHE A 1 87 ? -14.730 -4.320 3.628 1.00 70.94 87 PHE A N 1
ATOM 678 C CA . PHE A 1 87 ? -14.602 -3.731 4.964 1.00 70.94 87 PHE A CA 1
ATOM 679 C C . PHE A 1 87 ? -15.286 -2.360 5.101 1.00 70.94 87 PHE A C 1
ATOM 681 O O . PHE A 1 87 ? -15.835 -2.052 6.158 1.00 70.94 87 PHE A O 1
ATOM 688 N N . PHE A 1 88 ? -15.282 -1.523 4.059 1.00 70.19 88 PHE A N 1
ATOM 689 C CA . PHE A 1 88 ? -15.943 -0.215 4.102 1.00 70.19 88 PHE A CA 1
ATOM 690 C C . PHE A 1 88 ? -17.448 -0.275 3.815 1.00 70.19 88 PHE A C 1
ATOM 692 O O . PHE A 1 88 ? -18.190 0.540 4.373 1.00 70.19 88 PHE A O 1
ATOM 699 N N . TRP A 1 89 ? -17.898 -1.217 2.977 1.00 64.75 89 TRP A N 1
ATOM 700 C CA . TRP A 1 89 ? -19.281 -1.296 2.491 1.00 64.75 89 TRP A CA 1
ATOM 701 C C . TRP A 1 89 ? -20.168 -2.248 3.308 1.00 64.75 89 TRP A C 1
ATOM 703 O O . TRP A 1 89 ? -21.329 -1.927 3.545 1.00 64.75 89 TRP A O 1
ATOM 713 N N . PHE A 1 90 ? -19.624 -3.351 3.842 1.00 61.88 90 PHE A N 1
ATOM 714 C CA . PHE A 1 90 ? -20.328 -4.213 4.812 1.00 61.88 90 PHE A CA 1
ATOM 715 C C . PHE A 1 90 ? -20.406 -3.600 6.220 1.00 61.88 90 PHE A C 1
ATOM 717 O O . PHE A 1 90 ? -21.117 -4.099 7.088 1.00 61.88 90 PHE A O 1
ATOM 724 N N . ARG A 1 91 ? -19.693 -2.493 6.443 1.00 56.03 91 ARG A N 1
ATOM 725 C CA . ARG A 1 91 ? -19.673 -1.703 7.677 1.00 56.03 91 ARG A CA 1
ATOM 726 C C . ARG A 1 91 ? -20.603 -0.485 7.566 1.00 56.03 91 ARG A C 1
ATOM 728 O O . ARG A 1 91 ? -20.140 0.662 7.675 1.00 56.03 91 ARG A O 1
ATOM 735 N N . ARG A 1 92 ? -21.889 -0.719 7.282 1.00 48.34 92 ARG A N 1
ATOM 736 C CA . ARG A 1 92 ? -22.922 0.294 7.553 1.00 48.34 92 ARG A CA 1
ATOM 737 C C . ARG A 1 92 ? -23.075 0.445 9.058 1.00 48.34 92 ARG A C 1
ATOM 739 O O . ARG A 1 92 ? -23.248 -0.597 9.721 1.00 48.34 92 ARG A O 1
#

Secondary structure (DSSP, 8-state):
--HHHHHHHHHHHHHHHHHHHHHHHHHHH-SSSS-HHHHHHHHHHHHHHHHHHTT-TTHHHHHHHHHHHHTTSTTHHHHHHHHHHHHHHS--

Sequence (92 aa):
MTYREHTKLLAGFFFISGVLQTLGWVLVGGWMGGNWLLLMFGLFYMLTGWKLQNDQSDAKIFGTIASVLCLPNLPLGTALGIYGLWFFWFRR

pLDDT: mean 71.47, std 6.36, range [48.34, 81.94]

Radius of gyration: 13.41 Å; Cα contacts (8 Å, |Δi|>4): 92; chains: 1; bounding box: 38×24×34 Å

Foldseek 3Di:
DDPLVVLLVLLVVLLVVLVVQLVVCCVVVPPPDDCVVSNVLSVLSNVLSVCSNVVDPCNLVSLLVCLVVQCVVPDPSVVSSVVSCCSSVVPD